Protein AF-A0A662V6C2-F1 (afdb_monomer_lite)

Structure (mmCIF, N/CA/C/O backbone):
data_AF-A0A662V6C2-F1
#
_entry.id   AF-A0A662V6C2-F1
#
loop_
_atom_site.group_PDB
_atom_site.id
_atom_site.type_symbol
_atom_site.label_atom_id
_atom_site.label_alt_id
_atom_site.label_comp_id
_atom_site.label_asym_id
_atom_site.label_entity_id
_atom_site.label_seq_id
_atom_site.pdbx_PDB_ins_code
_atom_site.Cartn_x
_atom_site.Cartn_y
_atom_site.Cartn_z
_atom_site.occupancy
_atom_site.B_iso_or_equiv
_atom_site.auth_seq_id
_atom_site.auth_comp_id
_atom_site.auth_asym_id
_atom_site.auth_atom_id
_atom_site.pdbx_PDB_model_num
ATOM 1 N N . GLY A 1 1 ? 5.181 3.806 -20.990 1.00 85.81 1 GLY A N 1
ATOM 2 C CA . GLY A 1 1 ? 4.823 3.098 -19.742 1.00 85.81 1 GLY A CA 1
ATOM 3 C C . GLY A 1 1 ? 5.097 3.992 -18.547 1.00 85.81 1 GLY A C 1
ATOM 4 O O . GLY A 1 1 ? 5.772 4.999 -18.716 1.00 85.81 1 GLY A O 1
ATOM 5 N N . LEU A 1 2 ? 4.577 3.656 -17.366 1.00 95.50 2 LEU A N 1
ATOM 6 C CA . LEU A 1 2 ? 4.891 4.374 -16.121 1.00 95.50 2 LEU A CA 1
ATOM 7 C C . LEU A 1 2 ? 6.290 3.989 -15.615 1.00 95.50 2 LEU A C 1
ATOM 9 O O . LEU A 1 2 ? 6.701 2.839 -15.772 1.00 95.50 2 LEU A O 1
ATOM 13 N N . THR A 1 3 ? 7.005 4.927 -14.989 1.00 98.00 3 THR A N 1
ATOM 14 C CA . THR A 1 3 ? 8.302 4.634 -14.354 1.00 98.00 3 THR A CA 1
ATOM 15 C C . THR A 1 3 ? 8.117 3.738 -13.128 1.00 98.00 3 THR A C 1
ATOM 17 O O . THR A 1 3 ? 7.027 3.676 -12.550 1.00 98.00 3 THR A O 1
ATOM 20 N N . ALA A 1 4 ? 9.188 3.063 -12.701 1.00 97.25 4 ALA A N 1
ATOM 21 C CA . ALA A 1 4 ? 9.161 2.245 -11.489 1.00 97.25 4 ALA A CA 1
ATOM 22 C C . ALA A 1 4 ? 8.694 3.060 -10.270 1.00 97.25 4 ALA A C 1
ATOM 24 O O . ALA A 1 4 ? 7.746 2.652 -9.607 1.00 97.25 4 ALA A O 1
ATOM 25 N N . MET A 1 5 ? 9.270 4.250 -10.061 1.00 97.81 5 MET A N 1
ATOM 26 C CA . MET A 1 5 ? 8.916 5.141 -8.952 1.00 97.81 5 MET A CA 1
ATOM 27 C C . MET A 1 5 ? 7.443 5.566 -8.996 1.00 97.81 5 MET A C 1
ATOM 29 O O . MET A 1 5 ? 6.740 5.462 -7.995 1.00 97.81 5 MET A O 1
ATOM 33 N N . SER A 1 6 ? 6.933 5.972 -10.166 1.00 98.06 6 SER A N 1
ATOM 34 C CA . SER A 1 6 ? 5.522 6.353 -10.304 1.00 98.06 6 SER A CA 1
ATOM 35 C C . SER A 1 6 ? 4.576 5.197 -9.973 1.00 98.06 6 SER A C 1
ATOM 37 O O . SER A 1 6 ? 3.548 5.421 -9.337 1.00 98.06 6 SER A O 1
ATOM 39 N N . ARG A 1 7 ? 4.921 3.957 -10.352 1.00 97.94 7 ARG A N 1
ATOM 40 C CA . ARG A 1 7 ? 4.130 2.763 -10.007 1.00 97.94 7 ARG A CA 1
ATOM 41 C C . ARG A 1 7 ? 4.171 2.471 -8.507 1.00 97.94 7 ARG A C 1
ATOM 43 O O . ARG A 1 7 ? 3.119 2.265 -7.907 1.00 97.94 7 ARG A O 1
ATOM 50 N N . THR A 1 8 ? 5.357 2.495 -7.897 1.00 97.31 8 THR A N 1
ATOM 51 C CA . THR A 1 8 ? 5.544 2.209 -6.463 1.00 97.31 8 THR A CA 1
ATOM 52 C C . THR A 1 8 ? 5.059 3.323 -5.540 1.00 97.31 8 THR A C 1
ATOM 54 O O . THR A 1 8 ? 5.019 3.115 -4.337 1.00 97.31 8 THR A O 1
ATOM 57 N N . THR A 1 9 ? 4.678 4.490 -6.062 1.00 97.19 9 THR A N 1
ATOM 58 C CA . THR A 1 9 ? 4.057 5.571 -5.275 1.00 97.19 9 THR A CA 1
ATOM 59 C C . THR A 1 9 ? 2.563 5.694 -5.568 1.00 97.19 9 THR A C 1
ATOM 61 O O . THR A 1 9 ? 1.745 5.699 -4.649 1.00 97.19 9 THR A O 1
ATOM 64 N N . GLY A 1 10 ? 2.185 5.757 -6.847 1.00 98.06 10 GLY A N 1
ATOM 65 C CA . GLY A 1 10 ? 0.806 6.016 -7.259 1.00 98.06 10 GLY A CA 1
ATOM 66 C C . GLY A 1 10 ? -0.149 4.861 -6.968 1.00 98.06 10 GLY A C 1
ATOM 67 O O . GLY A 1 10 ? -1.275 5.099 -6.533 1.00 98.06 10 GLY A O 1
ATOM 68 N N . PHE A 1 11 ? 0.283 3.609 -7.163 1.00 98.12 11 PHE A N 1
ATOM 69 C CA . PHE A 1 11 ? -0.581 2.461 -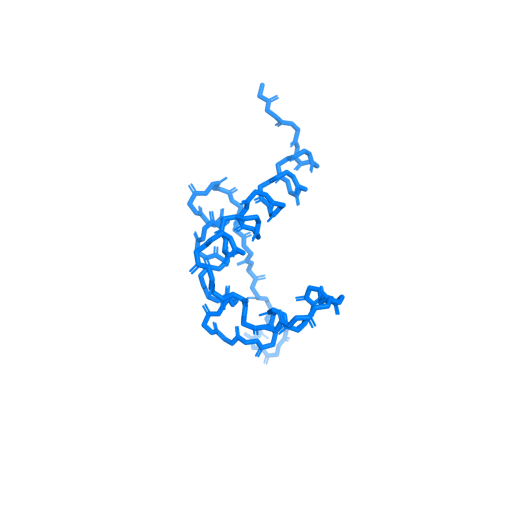6.879 1.00 98.12 11 PHE A CA 1
ATOM 70 C C . PHE A 1 11 ? -0.840 2.268 -5.383 1.00 98.12 11 PHE A C 1
ATOM 72 O O . PHE A 1 11 ? -2.015 2.156 -5.038 1.00 98.12 11 PHE A O 1
ATOM 79 N N . PRO A 1 12 ? 0.164 2.312 -4.481 1.00 97.75 12 PRO A N 1
ATOM 80 C CA . PRO A 1 12 ? -0.098 2.358 -3.044 1.00 97.75 12 PRO A CA 1
ATOM 81 C C . PRO A 1 12 ? -1.092 3.444 -2.633 1.00 97.75 12 PRO A C 1
ATOM 83 O O . PRO A 1 12 ? -2.061 3.134 -1.945 1.00 97.75 12 PRO A O 1
ATOM 86 N N . LEU A 1 13 ? -0.900 4.686 -3.101 1.00 98.06 13 LEU A N 1
ATOM 87 C CA . LEU A 1 13 ? -1.811 5.795 -2.809 1.00 98.06 13 LEU A CA 1
ATOM 88 C C . LEU A 1 13 ? -3.246 5.458 -3.231 1.00 98.06 13 LEU A C 1
ATOM 90 O O . LEU A 1 13 ? -4.159 5.537 -2.417 1.00 98.06 13 LEU A O 1
ATOM 94 N N . SER A 1 14 ? -3.435 5.028 -4.481 1.00 98.31 14 SER A N 1
ATOM 95 C CA . SER A 1 14 ? -4.754 4.682 -5.018 1.00 98.31 14 SER A CA 1
ATOM 96 C C . SER A 1 14 ? -5.428 3.537 -4.255 1.00 98.31 14 SER A C 1
ATOM 98 O O . SER A 1 14 ? -6.635 3.599 -4.017 1.00 98.31 14 SER A O 1
ATOM 100 N N . ILE A 1 15 ? -4.671 2.512 -3.850 1.00 98.19 15 ILE A N 1
ATOM 101 C CA . ILE A 1 15 ? -5.194 1.380 -3.073 1.00 98.19 15 ILE A CA 1
ATOM 102 C C . ILE A 1 15 ? -5.650 1.855 -1.690 1.00 98.19 15 ILE A C 1
ATOM 104 O O . ILE A 1 15 ? -6.768 1.539 -1.287 1.00 98.19 15 ILE A O 1
ATOM 108 N N . ILE A 1 16 ? -4.838 2.654 -0.989 1.00 97.31 16 ILE A N 1
ATOM 109 C CA . ILE A 1 16 ? -5.220 3.214 0.315 1.00 97.31 16 ILE A CA 1
ATOM 110 C C . ILE A 1 16 ? -6.451 4.112 0.185 1.00 97.31 16 ILE A C 1
ATOM 112 O O . ILE A 1 16 ? -7.377 3.974 0.978 1.00 97.31 16 ILE A O 1
ATOM 116 N N . THR A 1 17 ? -6.522 4.970 -0.839 1.00 97.50 17 THR A N 1
ATOM 117 C CA . THR A 1 17 ? -7.716 5.789 -1.103 1.00 97.50 17 THR A CA 1
ATOM 118 C C . THR A 1 17 ? -8.969 4.924 -1.251 1.00 97.50 17 THR A C 1
ATOM 120 O O . THR A 1 17 ? -9.989 5.230 -0.640 1.00 97.50 17 THR A O 1
ATOM 123 N N . HIS A 1 18 ? -8.894 3.822 -2.002 1.00 97.81 18 HIS A N 1
ATOM 124 C CA . HIS A 1 18 ? -10.014 2.890 -2.142 1.00 97.81 18 HIS A CA 1
ATOM 125 C C . HIS A 1 18 ? -10.386 2.224 -0.808 1.00 97.81 18 HIS A C 1
ATOM 127 O O . HIS A 1 18 ? -11.558 2.168 -0.457 1.00 97.81 18 HIS A O 1
ATOM 133 N N . MET A 1 19 ? -9.405 1.754 -0.032 1.00 96.75 19 MET A N 1
ATOM 134 C CA . MET A 1 19 ? -9.651 1.159 1.291 1.00 96.75 19 MET A CA 1
ATOM 135 C C . MET A 1 19 ? -10.340 2.141 2.251 1.00 96.75 19 MET A C 1
ATOM 137 O O . MET A 1 19 ? -11.199 1.735 3.035 1.00 96.75 19 MET A O 1
ATOM 141 N N . THR A 1 20 ? -9.990 3.428 2.178 1.00 95.31 20 THR A N 1
ATOM 142 C CA . THR A 1 20 ? -10.652 4.491 2.944 1.00 95.31 20 THR A CA 1
ATOM 143 C C . THR A 1 20 ? -12.102 4.685 2.499 1.00 95.31 20 THR A C 1
ATOM 145 O O . THR A 1 20 ? -12.986 4.748 3.349 1.00 95.31 20 THR A O 1
ATOM 148 N N . LEU A 1 21 ? -12.366 4.743 1.187 1.00 96.75 21 LEU A N 1
ATOM 149 C CA . LEU A 1 21 ? -13.725 4.902 0.644 1.00 96.75 21 LEU A CA 1
ATOM 150 C C . LEU A 1 21 ? -14.644 3.732 1.028 1.00 96.75 21 LEU A C 1
ATOM 152 O O . LEU A 1 21 ? -15.793 3.948 1.407 1.00 96.75 21 LEU A O 1
ATOM 156 N N . GLU A 1 22 ? -14.112 2.511 1.027 1.00 96.81 22 GLU A N 1
ATOM 157 C CA . GLU A 1 22 ? -14.830 1.294 1.429 1.00 96.81 22 GLU A CA 1
ATOM 158 C C . GLU A 1 22 ? -14.960 1.133 2.957 1.00 96.81 22 GLU A C 1
ATOM 160 O O . GLU A 1 22 ? -15.376 0.081 3.442 1.00 96.81 22 GLU A O 1
ATOM 165 N N . ASN A 1 23 ? -14.595 2.152 3.748 1.00 94.69 23 ASN A N 1
ATOM 166 C CA . ASN A 1 23 ? -14.630 2.126 5.217 1.00 94.69 23 ASN A CA 1
ATOM 167 C C . ASN A 1 23 ? -13.865 0.934 5.838 1.00 94.69 23 ASN A C 1
ATOM 169 O O . ASN A 1 23 ? -14.192 0.461 6.932 1.00 94.69 23 ASN A O 1
ATOM 173 N N . MET A 1 24 ? -12.82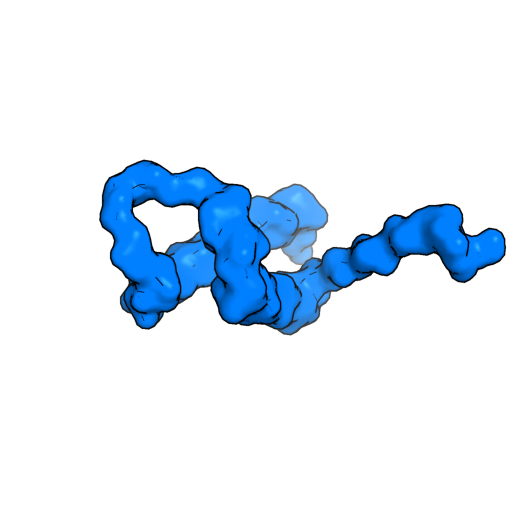0 0.441 5.162 1.00 95.31 24 MET A N 1
ATOM 174 C CA . MET A 1 24 ? -11.974 -0.636 5.689 1.00 95.31 24 MET A CA 1
ATOM 175 C C . MET A 1 24 ? -11.076 -0.133 6.828 1.00 95.31 24 MET A C 1
ATOM 177 O O . MET A 1 24 ? -10.780 -0.872 7.768 1.00 95.31 24 MET A O 1
ATOM 181 N N . ILE A 1 25 ? -10.658 1.133 6.759 1.00 93.44 25 ILE A N 1
ATOM 182 C CA . ILE A 1 25 ? -9.849 1.804 7.778 1.00 93.44 25 ILE A CA 1
ATOM 183 C C . ILE A 1 25 ? -10.806 2.518 8.741 1.00 93.44 25 ILE A C 1
ATOM 185 O O . ILE A 1 25 ? -11.382 3.544 8.402 1.00 93.44 25 ILE A O 1
ATOM 189 N N . LYS A 1 26 ? -11.009 1.943 9.934 1.00 88.31 26 LYS A N 1
ATOM 190 C CA . LYS A 1 26 ? -12.033 2.390 10.904 1.00 88.31 26 LYS A CA 1
ATOM 191 C C . LYS A 1 26 ? -11.555 3.436 11.916 1.00 88.31 26 LYS A C 1
ATOM 193 O O . LYS A 1 26 ? -12.344 3.889 12.742 1.00 88.31 26 LYS A O 1
ATOM 198 N N . SER A 1 27 ? -10.266 3.766 11.923 1.00 85.12 27 SER A N 1
ATOM 199 C CA . SER A 1 27 ? -9.724 4.814 12.788 1.00 85.12 27 SER A CA 1
ATOM 200 C C . SER A 1 27 ? -10.045 6.197 12.224 1.00 85.12 27 SER A C 1
ATOM 202 O O . SER A 1 27 ? -10.142 6.382 11.016 1.00 85.12 27 SER A O 1
ATOM 204 N N . ASN A 1 28 ? -10.185 7.178 13.114 1.00 87.38 28 ASN A N 1
ATOM 205 C CA . ASN A 1 28 ? -10.391 8.578 12.755 1.00 87.38 28 ASN A CA 1
ATOM 206 C C . ASN A 1 28 ? -9.127 9.388 13.069 1.00 87.38 28 ASN A C 1
ATOM 208 O O . ASN A 1 28 ? -8.420 9.087 14.031 1.00 87.38 28 ASN A O 1
ATOM 212 N N . GLY A 1 29 ? -8.880 10.447 12.299 1.00 91.62 29 GLY A N 1
ATOM 213 C CA . GLY A 1 29 ? -7.745 11.353 12.499 1.00 91.62 29 GLY A CA 1
ATOM 214 C C . GLY A 1 29 ? -6.538 11.026 11.616 1.00 91.62 29 GLY A C 1
ATOM 215 O O . GLY A 1 29 ? -6.691 10.542 10.497 1.00 91.62 29 GLY A O 1
ATOM 216 N N . LEU A 1 30 ? -5.334 11.340 12.105 1.00 93.62 30 LEU A N 1
ATOM 217 C CA . LEU A 1 30 ? -4.083 11.078 11.391 1.00 93.62 30 LEU A CA 1
ATOM 218 C C . LEU A 1 30 ? -3.658 9.628 11.614 1.00 93.62 30 LEU A C 1
ATOM 220 O O . LEU A 1 30 ? -3.371 9.223 12.739 1.00 93.62 30 LEU A O 1
ATOM 224 N N . ILE A 1 31 ? -3.616 8.855 10.532 1.00 94.25 31 ILE A N 1
ATOM 225 C CA . ILE A 1 31 ? -3.327 7.422 10.575 1.00 94.25 31 ILE A CA 1
ATOM 226 C C . ILE A 1 31 ? -2.041 7.185 9.790 1.00 94.25 31 ILE A C 1
ATOM 228 O O . ILE A 1 31 ? -2.039 7.3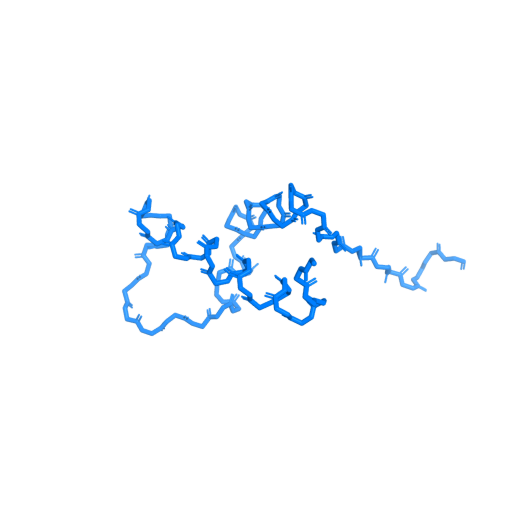48 8.567 1.00 94.25 31 ILE A O 1
ATOM 232 N N . PRO A 1 32 ? -0.942 6.830 10.466 1.00 94.38 32 PRO A N 1
ATOM 233 C CA . PRO A 1 32 ? 0.304 6.537 9.787 1.00 94.38 32 PRO A CA 1
ATOM 234 C C . PRO A 1 32 ? 0.225 5.136 9.137 1.00 94.38 32 PRO A C 1
ATOM 236 O O . PRO A 1 32 ? -0.500 4.261 9.631 1.00 94.38 32 PRO A O 1
ATOM 239 N N . PRO A 1 33 ? 0.909 4.902 8.004 1.00 92.69 33 PRO A N 1
ATOM 240 C CA . PRO A 1 33 ? 0.772 3.670 7.220 1.00 92.69 33 PRO A CA 1
ATOM 241 C C . PRO A 1 33 ? 1.176 2.405 7.992 1.00 92.69 33 PRO A C 1
ATOM 243 O O . PRO A 1 33 ? 0.653 1.326 7.716 1.00 92.69 33 PRO A O 1
ATOM 246 N N . GLU A 1 34 ? 2.040 2.523 8.998 1.00 96.00 34 GLU A N 1
ATOM 247 C CA . GLU A 1 34 ? 2.454 1.422 9.871 1.00 96.00 34 GLU A CA 1
ATOM 248 C C . GLU A 1 34 ? 1.262 0.838 10.643 1.00 96.00 34 GLU A C 1
ATOM 250 O O . GLU A 1 34 ? 1.187 -0.372 10.830 1.00 96.00 34 GLU A O 1
ATOM 255 N N . VAL A 1 35 ? 0.279 1.663 11.024 1.00 93.81 35 VAL A N 1
ATOM 256 C CA . VAL A 1 35 ? -0.946 1.194 11.701 1.00 93.81 35 VAL A CA 1
ATOM 257 C C . VAL A 1 35 ? -1.790 0.319 10.772 1.00 93.81 35 VAL A C 1
ATOM 259 O O . VAL A 1 35 ? -2.385 -0.661 11.217 1.00 93.81 35 VAL A O 1
ATOM 262 N N . ILE A 1 36 ? -1.814 0.638 9.476 1.00 94.06 36 ILE A N 1
ATOM 263 C CA . ILE A 1 36 ? -2.492 -0.171 8.455 1.00 94.06 36 ILE A CA 1
ATOM 264 C C . ILE A 1 36 ? -1.727 -1.484 8.250 1.00 94.06 36 ILE A C 1
ATOM 266 O O . ILE A 1 36 ? -2.345 -2.544 8.188 1.00 94.06 36 ILE A O 1
ATOM 270 N N . GLY A 1 37 ? -0.393 -1.419 8.198 1.00 94.00 37 GLY A N 1
ATOM 271 C CA . GLY A 1 37 ? 0.475 -2.588 8.039 1.00 94.00 37 GLY A CA 1
ATOM 272 C C . GLY A 1 37 ? 0.449 -3.565 9.220 1.00 94.00 37 GLY A C 1
ATOM 273 O O . GLY A 1 37 ? 0.601 -4.763 9.008 1.00 94.00 37 GLY A O 1
ATOM 274 N N . LEU A 1 38 ? 0.211 -3.088 10.447 1.00 95.81 38 LEU A N 1
ATOM 275 C CA . LEU A 1 38 ? 0.063 -3.940 11.637 1.00 95.81 38 LEU A CA 1
ATOM 276 C C . LEU A 1 38 ? -1.254 -4.731 11.653 1.00 95.81 38 LEU A C 1
ATOM 278 O O . LEU A 1 38 ? -1.366 -5.730 12.362 1.00 95.81 38 LEU A O 1
ATOM 282 N N . ASN A 1 39 ? -2.263 -4.293 10.899 1.00 95.81 39 ASN A N 1
ATOM 283 C CA . ASN A 1 39 ? -3.505 -5.035 10.754 1.00 95.81 39 ASN A CA 1
ATOM 284 C C . ASN A 1 39 ? -3.371 -6.057 9.620 1.00 95.81 39 ASN A C 1
ATOM 286 O O . ASN A 1 39 ? -3.420 -5.697 8.446 1.00 95.81 39 ASN A O 1
ATOM 290 N N . GLU A 1 40 ? -3.268 -7.337 9.970 1.00 96.62 40 GLU A N 1
ATOM 291 C CA . GLU A 1 40 ? -3.023 -8.424 9.015 1.00 96.62 40 GLU A CA 1
ATOM 292 C C . GLU A 1 40 ? -4.044 -8.473 7.861 1.00 96.62 40 GLU A C 1
ATOM 294 O O . GLU A 1 40 ? -3.674 -8.702 6.712 1.00 96.62 40 GLU A O 1
ATOM 299 N N . ASN A 1 41 ? -5.323 -8.176 8.120 1.00 96.31 41 ASN A N 1
ATOM 300 C CA . ASN A 1 41 ? -6.355 -8.171 7.077 1.00 96.31 41 ASN A CA 1
ATOM 301 C C . ASN A 1 41 ? -6.157 -7.024 6.076 1.00 96.31 41 ASN A C 1
ATOM 303 O O . ASN A 1 41 ? -6.262 -7.231 4.864 1.00 96.31 41 ASN A O 1
ATOM 307 N N . LEU A 1 42 ? -5.866 -5.818 6.574 1.00 96.75 42 LEU A N 1
ATOM 308 C CA . LEU A 1 42 ? -5.604 -4.653 5.725 1.00 96.75 42 LEU A CA 1
ATOM 309 C C . LEU A 1 42 ? -4.295 -4.824 4.952 1.00 96.75 42 LEU A C 1
ATOM 311 O O . LEU A 1 42 ? -4.254 -4.549 3.753 1.00 96.75 42 LEU A O 1
ATOM 315 N N . TYR A 1 43 ? -3.260 -5.338 5.616 1.00 97.06 43 TYR A N 1
ATOM 316 C CA . TYR A 1 43 ? -1.979 -5.673 5.010 1.00 97.06 43 TYR A CA 1
ATOM 317 C C . TYR A 1 43 ? -2.137 -6.692 3.874 1.00 97.06 43 TYR A C 1
ATOM 319 O O . TYR A 1 43 ? -1.726 -6.424 2.744 1.00 97.06 43 TYR A O 1
ATOM 327 N N . ASN A 1 44 ? -2.802 -7.822 4.126 1.00 97.12 44 ASN A N 1
ATOM 328 C CA . ASN A 1 44 ? -2.998 -8.872 3.125 1.00 97.12 44 ASN A CA 1
ATOM 329 C C . ASN A 1 44 ? -3.795 -8.373 1.913 1.00 97.12 44 ASN A C 1
ATOM 331 O O . ASN A 1 44 ? -3.450 -8.686 0.770 1.00 97.12 44 ASN A O 1
ATOM 335 N N . TYR A 1 45 ? -4.831 -7.558 2.140 1.00 97.69 45 TYR A N 1
ATOM 336 C CA . TYR A 1 45 ? -5.570 -6.913 1.056 1.00 97.69 45 TYR A CA 1
ATOM 337 C C . TYR A 1 45 ? -4.665 -5.990 0.228 1.00 97.69 45 TYR A C 1
ATOM 339 O O . TYR A 1 45 ? -4.635 -6.077 -1.001 1.00 97.69 45 TYR A O 1
ATOM 347 N N . PHE A 1 46 ? -3.887 -5.142 0.900 1.00 97.75 46 PHE A N 1
ATOM 348 C CA . PHE A 1 46 ? -2.986 -4.193 0.260 1.00 97.75 46 PHE A CA 1
ATOM 349 C C . PHE A 1 46 ? -1.913 -4.890 -0.594 1.00 97.75 46 PHE A C 1
ATOM 351 O O . PHE A 1 46 ? -1.739 -4.551 -1.767 1.00 97.75 46 PHE A O 1
ATOM 358 N N . ILE A 1 47 ? -1.243 -5.915 -0.055 1.00 97.31 47 ILE A N 1
ATOM 359 C CA . ILE A 1 47 ? -0.233 -6.703 -0.781 1.00 97.31 47 ILE A CA 1
ATOM 360 C C . ILE A 1 47 ? -0.849 -7.429 -1.980 1.00 97.31 47 ILE A C 1
ATOM 362 O O . ILE A 1 47 ? -0.263 -7.437 -3.067 1.00 97.31 47 ILE A O 1
ATOM 366 N N . LYS A 1 48 ? -2.055 -7.988 -1.824 1.00 97.94 48 LYS A N 1
ATOM 367 C CA . LYS A 1 48 ? -2.784 -8.620 -2.930 1.00 97.94 48 LYS A CA 1
ATOM 368 C C . LYS A 1 48 ? -3.060 -7.624 -4.058 1.00 97.94 48 LYS A C 1
ATOM 370 O O . LYS A 1 48 ? -2.826 -7.943 -5.224 1.00 97.94 48 LYS A O 1
ATOM 375 N N . GLU A 1 49 ? -3.515 -6.416 -3.737 1.00 98.19 49 GLU A N 1
ATOM 376 C CA . GLU A 1 49 ? -3.791 -5.380 -4.737 1.00 98.19 49 GLU A CA 1
ATOM 377 C C . GLU A 1 49 ? -2.522 -4.863 -5.434 1.00 98.19 49 GLU A C 1
ATOM 379 O O . GLU A 1 49 ? -2.558 -4.577 -6.636 1.00 98.19 49 GLU A O 1
ATOM 384 N N . LEU A 1 50 ? -1.387 -4.801 -4.732 1.00 98.00 50 LEU A N 1
ATOM 385 C CA . LEU A 1 50 ? -0.090 -4.518 -5.355 1.00 98.00 50 LEU A CA 1
ATOM 386 C C . LEU A 1 50 ? 0.343 -5.632 -6.312 1.00 98.00 50 LEU A C 1
ATOM 388 O O . LEU A 1 50 ? 0.745 -5.345 -7.444 1.00 98.00 50 LEU A O 1
ATOM 392 N N . SER A 1 51 ? 0.192 -6.895 -5.907 1.00 97.88 51 SER A N 1
ATOM 393 C CA . SER A 1 51 ? 0.544 -8.045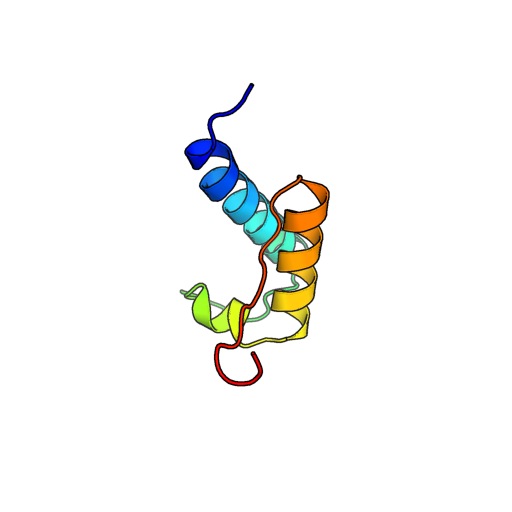 -6.744 1.00 97.88 51 SER A CA 1
ATOM 394 C C . SER A 1 51 ? -0.276 -8.090 -8.037 1.00 97.88 51 SER A C 1
ATOM 396 O O . SER A 1 51 ? 0.293 -8.345 -9.096 1.00 97.88 51 SER A O 1
ATOM 398 N N . ARG A 1 52 ? -1.571 -7.738 -7.993 1.00 98.00 52 ARG A N 1
ATOM 399 C CA . ARG A 1 52 ? -2.436 -7.611 -9.190 1.00 98.00 52 ARG A CA 1
ATOM 400 C C . ARG A 1 52 ? -1.974 -6.542 -10.185 1.00 98.00 52 ARG A C 1
ATOM 402 O O . ARG A 1 52 ? -2.438 -6.539 -11.320 1.00 98.00 52 ARG A O 1
ATOM 409 N N . ARG A 1 53 ? -1.111 -5.618 -9.756 1.00 97.06 53 ARG A N 1
ATOM 410 C CA . ARG A 1 53 ? -0.533 -4.535 -10.569 1.00 97.06 53 ARG A CA 1
ATOM 411 C C . ARG A 1 53 ? 0.941 -4.786 -10.891 1.00 97.06 53 ARG A C 1
ATOM 413 O O . ARG A 1 53 ? 1.658 -3.835 -11.211 1.00 97.06 53 ARG A O 1
ATOM 420 N N . ASP A 1 54 ? 1.398 -6.032 -10.765 1.00 96.06 54 ASP A N 1
ATOM 421 C CA . ASP A 1 54 ? 2.779 -6.466 -10.996 1.00 96.06 54 ASP A CA 1
ATOM 422 C C . ASP A 1 54 ? 3.801 -5.753 -10.090 1.00 96.06 54 ASP A C 1
ATOM 424 O O . ASP A 1 54 ? 4.901 -5.385 -10.519 1.00 96.06 54 ASP A O 1
ATOM 428 N N . ILE A 1 55 ? 3.426 -5.495 -8.834 1.00 97.75 55 ILE A N 1
ATOM 429 C CA . ILE A 1 55 ? 4.341 -5.081 -7.763 1.00 97.75 55 ILE A CA 1
ATOM 430 C C . ILE A 1 55 ? 4.370 -6.208 -6.731 1.00 97.75 55 ILE A C 1
ATOM 432 O O . ILE A 1 55 ? 3.456 -6.353 -5.924 1.00 97.75 55 ILE A O 1
ATOM 436 N N . VAL A 1 56 ? 5.417 -7.033 -6.783 1.00 96.44 56 VAL A N 1
ATOM 437 C CA . VAL A 1 56 ? 5.562 -8.223 -5.936 1.00 96.44 56 VAL A CA 1
ATOM 438 C C . VAL A 1 56 ? 6.583 -7.951 -4.840 1.00 96.44 56 VAL A C 1
ATOM 440 O O . VAL A 1 56 ? 7.739 -7.645 -5.125 1.00 96.4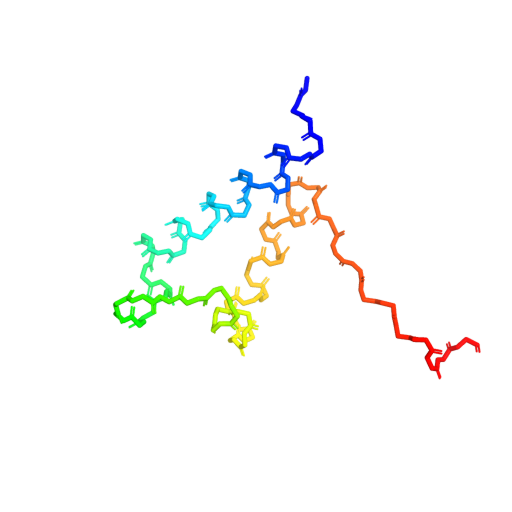4 56 VAL A O 1
ATOM 443 N N . ILE A 1 57 ? 6.155 -8.097 -3.590 1.00 95.12 57 ILE A N 1
ATOM 444 C CA . ILE A 1 57 ? 7.015 -8.008 -2.410 1.00 95.12 57 ILE A CA 1
ATOM 445 C C . ILE A 1 57 ? 7.369 -9.435 -1.991 1.00 95.12 57 ILE A C 1
ATOM 447 O O . ILE A 1 57 ? 6.490 -10.288 -1.889 1.00 95.12 57 ILE A O 1
ATOM 451 N N . LYS A 1 58 ? 8.661 -9.705 -1.793 1.00 93.50 58 LYS A N 1
ATOM 452 C CA . LYS A 1 58 ? 9.163 -11.001 -1.326 1.00 93.50 58 LYS A CA 1
ATOM 453 C C . LYS A 1 58 ? 9.871 -10.804 0.000 1.00 93.50 58 LYS A C 1
ATOM 455 O O . LYS A 1 58 ? 10.761 -9.963 0.100 1.00 93.50 58 LYS A O 1
ATOM 460 N N . GLU A 1 59 ? 9.496 -11.600 0.986 1.00 90.25 59 GLU A N 1
ATOM 461 C CA . GLU A 1 59 ? 10.248 -11.713 2.225 1.00 90.25 59 GLU A CA 1
ATOM 462 C C . GLU A 1 59 ? 11.373 -12.732 2.027 1.00 90.25 59 GLU A C 1
ATOM 464 O O . GLU A 1 59 ? 11.147 -13.847 1.556 1.00 90.25 59 GLU A O 1
ATOM 469 N N . LEU A 1 60 ? 12.601 -12.332 2.349 1.00 91.69 60 LEU A N 1
ATOM 470 C CA . LEU A 1 60 ? 13.765 -13.209 2.348 1.00 91.69 60 LEU A CA 1
ATOM 471 C C . LEU A 1 60 ? 14.253 -13.293 3.789 1.00 91.69 60 LEU A C 1
ATOM 473 O O . LEU A 1 60 ? 14.837 -12.336 4.293 1.00 91.69 60 LEU A O 1
ATOM 477 N N . HIS A 1 61 ? 13.994 -14.413 4.466 1.00 83.00 61 HIS 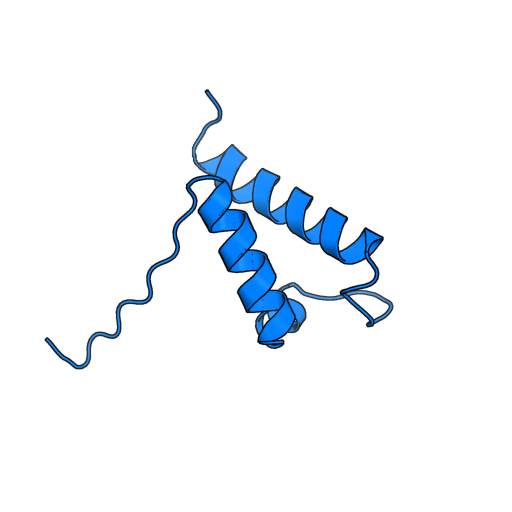A N 1
ATOM 478 C CA . HIS A 1 61 ? 14.518 -14.628 5.810 1.00 83.00 61 HIS A CA 1
ATOM 479 C C . HIS A 1 61 ? 15.919 -15.264 5.729 1.00 83.00 61 HIS A C 1
ATOM 481 O O . HIS A 1 61 ? 16.031 -16.404 5.278 1.00 83.00 61 HIS A O 1
ATOM 487 N N . PRO A 1 62 ? 16.999 -14.591 6.177 1.00 73.00 62 PRO A N 1
ATOM 488 C CA . PRO A 1 62 ? 18.369 -15.076 5.989 1.00 73.00 62 PRO A CA 1
ATOM 489 C C . PRO A 1 62 ? 18.790 -16.250 6.897 1.00 73.00 62 PRO A C 1
ATOM 491 O O . PRO A 1 62 ? 19.974 -16.557 6.964 1.00 73.00 62 PRO A O 1
ATOM 494 N N . ARG A 1 63 ? 17.873 -16.904 7.631 1.00 65.69 63 ARG A N 1
ATOM 495 C CA . ARG A 1 63 ? 18.215 -17.963 8.609 1.00 65.69 63 ARG A CA 1
ATOM 496 C C . ARG A 1 63 ? 17.953 -19.407 8.166 1.00 65.69 63 ARG A C 1
ATOM 498 O O . ARG A 1 63 ? 18.092 -20.303 8.990 1.00 65.69 63 ARG A O 1
ATOM 505 N N . PHE A 1 64 ? 17.629 -19.653 6.898 1.00 58.69 64 PHE A N 1
ATOM 506 C CA . PHE A 1 64 ? 17.492 -21.016 6.361 1.00 58.69 64 PHE A CA 1
ATOM 507 C C . PHE A 1 64 ? 18.020 -21.126 4.925 1.00 58.69 64 PHE A C 1
ATOM 509 O O . PHE A 1 64 ? 17.288 -21.520 4.018 1.00 58.69 64 PHE A O 1
ATOM 516 N N . GLN A 1 65 ? 19.287 -20.759 4.725 1.00 49.38 65 GLN A N 1
ATOM 517 C CA . GLN A 1 65 ? 20.046 -21.124 3.529 1.00 49.38 65 GLN A CA 1
ATOM 518 C C . GLN A 1 65 ? 21.312 -21.872 3.933 1.00 49.38 65 GLN A C 1
ATOM 520 O O . GLN A 1 65 ? 21.915 -21.466 4.953 1.00 49.38 65 GLN A O 1
#

pLDDT: mean 93.33, std 9.02, range [49.38, 98.31]

Sequence (65 aa):
GLTAMSRTTGFPLSIITHMTLENMIKSNGLIPPEVIGLNENLYNYFIKELSRRDIVIKELHPRFQ

Secondary structure (DSSP, 8-state):
---HHHHHHHHHHHHHHHHHHTT-----S---HHHHHHSHHHHHHHHHHHHTTT-------TT--

Radius of gyration: 13.68 Å; chains: 1; bounding box: 35×32×32 Å

Foldseek 3Di:
DDDPVCLVPVQLVVQVVVCVVVCVPVDDDDDDVVNLCVPPVSVVSSQVSCVVVVNHDDDDDPPPD